Protein AF-A0A537AG19-F1 (afdb_monomer_lite)

pLDDT: mean 73.39, std 15.08, range [39.81, 94.69]

Radius of gyration: 18.63 Å; chains: 1; bounding box: 42×42×36 Å

Sequence (93 aa):
MTAKATPTALGPILPLEIRATARLYLAGKIDQWYAKPDGTGVVFIMNLAGVRVTHRSPLNFDQVLANLRARVGETTLTNIAALGAEPGSIEAF

Structure (mmCIF, N/CA/C/O backbone):
data_AF-A0A537AG19-F1
#
_entry.id   AF-A0A537AG19-F1
#
loop_
_atom_site.group_PDB
_atom_site.id
_atom_site.type_symbol
_atom_site.label_atom_id
_atom_site.label_alt_id
_atom_site.label_comp_id
_atom_site.label_asym_id
_atom_site.label_entity_id
_atom_site.label_seq_id
_atom_site.pdbx_PDB_ins_code
_atom_site.Cartn_x
_atom_site.Cartn_y
_atom_site.Cartn_z
_atom_site.occupancy
_atom_site.B_iso_or_equiv
_atom_site.auth_seq_id
_atom_site.auth_comp_id
_atom_site.auth_asym_id
_atom_site.auth_atom_id
_atom_site.pdbx_PDB_model_num
ATOM 1 N N . MET A 1 1 ? -16.131 12.358 -0.167 1.00 43.19 1 MET A N 1
ATOM 2 C CA . MET A 1 1 ? -15.460 11.223 0.503 1.00 43.19 1 MET A CA 1
ATOM 3 C C . MET A 1 1 ? -16.254 9.965 0.196 1.00 43.19 1 MET A C 1
ATOM 5 O O . MET A 1 1 ? -17.474 10.038 0.253 1.00 43.19 1 MET A O 1
ATOM 9 N N . THR A 1 2 ? -15.609 8.862 -0.186 1.00 46.66 2 THR A N 1
ATOM 10 C CA . THR A 1 2 ? -16.300 7.588 -0.459 1.00 46.66 2 THR A CA 1
ATOM 11 C C . THR A 1 2 ? -16.643 6.899 0.862 1.00 46.66 2 THR A C 1
ATOM 13 O O . THR A 1 2 ? -15.814 6.885 1.772 1.00 46.66 2 THR A O 1
ATOM 16 N N . ALA A 1 3 ? -17.859 6.364 0.990 1.00 67.12 3 ALA A N 1
ATOM 17 C CA . ALA A 1 3 ? -18.295 5.666 2.199 1.00 67.12 3 ALA A CA 1
ATOM 18 C C . ALA A 1 3 ? -17.455 4.399 2.449 1.00 67.12 3 ALA A C 1
ATOM 20 O O . ALA A 1 3 ? -17.091 3.700 1.501 1.00 67.12 3 ALA A O 1
ATOM 21 N N . LYS A 1 4 ? -17.145 4.102 3.721 1.00 66.62 4 LYS A N 1
ATOM 22 C CA . LYS A 1 4 ? -16.431 2.869 4.097 1.00 66.62 4 LYS A CA 1
ATOM 23 C C . LYS A 1 4 ? -17.312 1.649 3.800 1.00 66.62 4 LYS A C 1
ATOM 25 O O . LYS A 1 4 ? -18.519 1.687 4.032 1.00 66.62 4 LYS A O 1
ATOM 30 N N . ALA A 1 5 ? -16.704 0.565 3.322 1.00 69.69 5 ALA A N 1
ATOM 31 C CA . ALA A 1 5 ? -17.401 -0.707 3.148 1.00 69.69 5 ALA A CA 1
ATOM 32 C C . ALA A 1 5 ? -17.811 -1.295 4.511 1.00 69.69 5 ALA A C 1
ATOM 34 O O . ALA A 1 5 ? -17.076 -1.175 5.493 1.00 69.69 5 ALA A O 1
ATOM 35 N N . THR A 1 6 ? -18.981 -1.933 4.576 1.00 73.75 6 THR A N 1
ATOM 36 C CA . THR A 1 6 ? -19.463 -2.593 5.796 1.00 73.75 6 THR A CA 1
ATOM 37 C C . THR A 1 6 ? -18.846 -3.992 5.940 1.00 73.75 6 THR A C 1
ATOM 39 O O . THR A 1 6 ? -18.624 -4.664 4.929 1.00 73.75 6 THR A O 1
ATOM 42 N N . PRO A 1 7 ? -18.605 -4.489 7.169 1.00 71.31 7 PRO A N 1
ATOM 43 C CA . PRO A 1 7 ? -18.021 -5.819 7.389 1.00 71.31 7 PRO A CA 1
ATOM 44 C C . PRO A 1 7 ? -18.777 -6.959 6.684 1.00 71.31 7 PRO A C 1
ATOM 46 O O . PRO A 1 7 ? -18.162 -7.869 6.134 1.00 71.31 7 PRO A O 1
ATOM 49 N N . THR A 1 8 ? -20.109 -6.878 6.624 1.00 76.88 8 THR A N 1
ATOM 50 C CA . THR A 1 8 ? -20.962 -7.868 5.946 1.00 76.88 8 THR A CA 1
ATOM 51 C C . THR A 1 8 ? -20.739 -7.899 4.433 1.00 76.88 8 THR A C 1
ATOM 53 O O . THR A 1 8 ? -20.737 -8.972 3.838 1.00 76.88 8 THR A O 1
ATOM 56 N N . ALA A 1 9 ? -20.507 -6.741 3.805 1.00 77.56 9 ALA A N 1
ATOM 57 C CA . ALA A 1 9 ? -20.206 -6.657 2.374 1.00 77.56 9 ALA A CA 1
ATOM 58 C C . ALA A 1 9 ? -18.780 -7.140 2.046 1.00 77.56 9 ALA A C 1
ATOM 60 O O . ALA A 1 9 ? -18.506 -7.581 0.934 1.00 77.56 9 ALA A O 1
ATOM 61 N N . LEU A 1 10 ? -17.877 -7.066 3.026 1.00 74.94 10 LEU A N 1
ATOM 62 C CA . LEU A 1 10 ? -16.465 -7.412 2.893 1.00 74.94 10 LEU A CA 1
ATOM 63 C C . LEU A 1 10 ? -16.193 -8.924 2.969 1.00 74.94 10 LEU A C 1
ATOM 65 O O . LEU A 1 10 ? -15.296 -9.411 2.281 1.00 74.94 10 LEU A O 1
ATOM 69 N N . GLY A 1 11 ? -16.969 -9.670 3.760 1.00 80.44 11 GLY A N 1
ATOM 70 C CA . GLY A 1 11 ? -16.751 -11.102 4.019 1.00 80.44 11 GLY A CA 1
ATOM 71 C C . GLY A 1 11 ? -16.557 -11.981 2.769 1.00 80.44 11 GLY A C 1
ATOM 72 O O . GLY A 1 11 ? -15.590 -12.741 2.726 1.00 80.44 11 GLY A O 1
ATOM 73 N N . PRO A 1 12 ? -17.406 -11.873 1.729 1.00 85.38 12 PRO A N 1
ATOM 74 C CA . PRO A 1 12 ? -17.253 -12.669 0.508 1.00 85.38 12 PRO A CA 1
ATOM 75 C C . PRO A 1 12 ? -16.063 -12.248 -0.371 1.00 85.38 12 PRO A C 1
ATOM 77 O O . PRO A 1 12 ? -15.511 -13.070 -1.101 1.00 85.38 12 PRO A O 1
ATOM 80 N N . ILE A 1 13 ? -15.674 -10.970 -0.319 1.00 82.75 13 ILE A N 1
ATOM 81 C CA . ILE A 1 13 ? -14.709 -10.355 -1.243 1.00 82.75 13 ILE A CA 1
ATOM 82 C C . ILE A 1 13 ? -13.276 -10.486 -0.714 1.00 82.75 13 ILE A C 1
ATOM 84 O O . ILE A 1 13 ? -12.359 -10.792 -1.480 1.00 82.75 13 ILE A O 1
ATOM 88 N N . LEU A 1 14 ? -13.073 -10.328 0.600 1.00 84.75 14 LEU A N 1
ATOM 89 C CA . LEU A 1 14 ? -11.742 -10.335 1.217 1.00 84.75 14 LEU A CA 1
ATOM 90 C C . LEU A 1 14 ? -10.894 -11.566 0.863 1.00 84.75 14 LEU A C 1
ATOM 92 O O . LEU A 1 14 ? -9.728 -11.388 0.515 1.00 84.75 14 LEU A O 1
ATOM 96 N N . PRO A 1 15 ? -11.420 -12.807 0.891 1.00 88.06 15 PRO A N 1
ATOM 97 C CA . PRO A 1 15 ? -10.624 -13.976 0.536 1.00 88.06 15 PRO A CA 1
ATOM 98 C C . PRO A 1 15 ? -10.110 -13.950 -0.908 1.00 88.06 15 PRO A C 1
ATOM 100 O O . PRO A 1 15 ? -9.070 -14.547 -1.191 1.00 88.06 15 PRO A O 1
ATOM 103 N N . LEU A 1 16 ? -10.833 -13.321 -1.843 1.00 89.94 16 LEU A N 1
ATOM 104 C CA . LEU A 1 16 ? -10.355 -13.131 -3.216 1.00 89.94 16 LEU A CA 1
ATOM 105 C C . LEU A 1 16 ? -9.294 -12.031 -3.285 1.00 89.94 16 LEU A C 1
ATOM 107 O O . LEU A 1 16 ? -8.232 -12.265 -3.860 1.00 89.94 16 LEU A O 1
ATOM 111 N N . GLU A 1 17 ? -9.545 -10.884 -2.655 1.00 88.19 17 GLU A N 1
ATOM 112 C CA . GLU A 1 17 ? -8.615 -9.746 -2.617 1.00 88.19 17 GLU A CA 1
A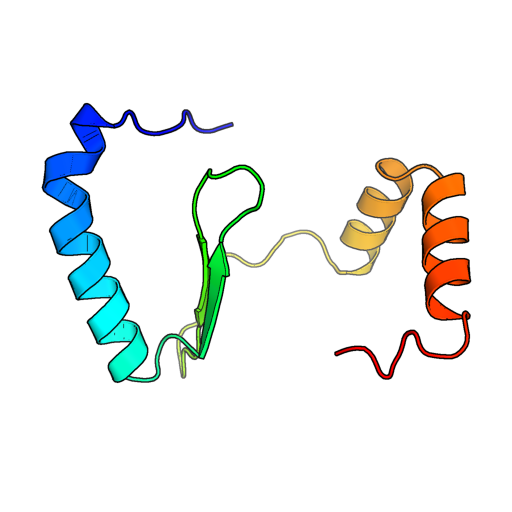TOM 113 C C . GLU A 1 17 ? -7.266 -10.127 -1.993 1.00 88.19 17 GLU A C 1
ATOM 115 O O . GLU A 1 17 ? -6.210 -9.817 -2.546 1.00 88.19 17 GLU A O 1
ATOM 120 N N . ILE A 1 18 ? -7.279 -10.890 -0.894 1.00 89.75 18 ILE A N 1
ATOM 121 C CA . ILE A 1 18 ? -6.061 -11.396 -0.240 1.00 89.75 18 ILE A CA 1
ATOM 122 C C . ILE A 1 18 ? -5.254 -12.258 -1.217 1.00 89.75 18 ILE A C 1
ATOM 124 O O . ILE A 1 18 ? -4.047 -12.068 -1.371 1.00 89.75 18 ILE A O 1
ATOM 128 N N . ARG A 1 19 ? -5.915 -13.189 -1.919 1.00 92.12 19 ARG A N 1
ATOM 129 C CA . ARG A 1 19 ? -5.255 -14.074 -2.893 1.00 92.12 19 ARG A CA 1
ATOM 130 C C . ARG A 1 19 ? -4.698 -13.297 -4.084 1.00 92.12 19 ARG A C 1
ATOM 132 O O . ARG A 1 19 ? -3.594 -13.595 -4.535 1.00 92.12 19 ARG A O 1
ATOM 139 N N . ALA A 1 20 ? -5.439 -12.317 -4.596 1.00 92.44 20 ALA A N 1
ATOM 140 C CA . ALA A 1 20 ? -4.987 -11.462 -5.689 1.00 92.44 20 ALA A CA 1
ATOM 141 C C . ALA A 1 20 ? -3.765 -10.626 -5.276 1.00 92.44 20 ALA A C 1
ATOM 143 O O . ALA A 1 20 ? -2.758 -10.620 -5.983 1.00 92.44 20 ALA A O 1
ATOM 144 N N . THR A 1 21 ? -3.816 -10.012 -4.094 1.00 92.12 21 THR A N 1
ATOM 145 C CA . THR A 1 21 ? -2.711 -9.220 -3.543 1.00 92.12 21 THR A CA 1
ATOM 146 C C . THR A 1 21 ? -1.463 -10.081 -3.336 1.00 92.12 21 THR A C 1
ATOM 148 O O . THR A 1 21 ? -0.378 -9.700 -3.769 1.00 92.12 21 THR A O 1
ATOM 151 N N . ALA A 1 22 ? -1.609 -11.284 -2.768 1.00 93.25 22 ALA A N 1
ATOM 152 C CA . ALA 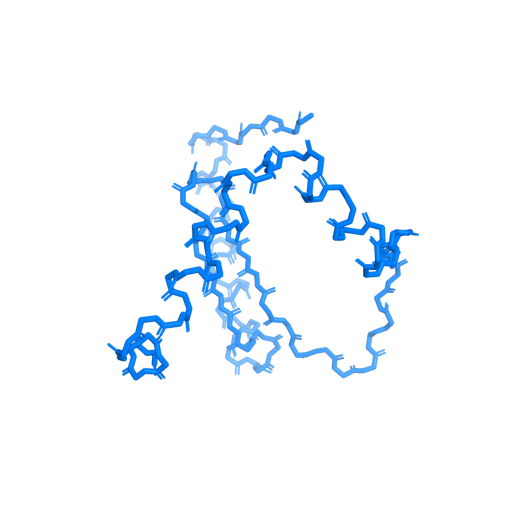A 1 22 ? -0.493 -12.213 -2.584 1.00 93.25 22 ALA A CA 1
ATOM 153 C C . ALA A 1 22 ? 0.170 -12.598 -3.916 1.00 93.25 22 ALA A C 1
ATOM 155 O O . ALA A 1 22 ? 1.394 -12.627 -4.013 1.00 93.25 22 ALA A O 1
ATOM 156 N N . ARG A 1 23 ? -0.619 -12.845 -4.970 1.00 94.69 23 ARG A N 1
ATOM 157 C CA . ARG A 1 23 ? -0.083 -13.137 -6.311 1.00 94.69 23 ARG A CA 1
ATOM 158 C C . ARG A 1 23 ? 0.710 -11.966 -6.880 1.00 94.69 23 ARG A C 1
ATOM 160 O O . ARG A 1 23 ? 1.766 -12.189 -7.458 1.00 94.69 23 ARG A O 1
ATOM 167 N N . LEU A 1 24 ? 0.220 -10.738 -6.719 1.00 93.19 24 LEU A N 1
ATOM 168 C CA . LEU A 1 24 ? 0.919 -9.539 -7.192 1.00 93.19 24 LEU A CA 1
ATOM 169 C C . LEU A 1 24 ? 2.235 -9.307 -6.441 1.00 93.19 24 LEU A C 1
ATOM 171 O O . LEU A 1 24 ? 3.229 -8.938 -7.065 1.00 93.19 24 LEU A O 1
ATOM 175 N N . TYR A 1 25 ? 2.254 -9.568 -5.133 1.00 92.19 25 TYR A N 1
ATOM 176 C CA . TYR A 1 25 ? 3.467 -9.498 -4.320 1.00 92.19 25 TYR A CA 1
ATOM 177 C C . TYR A 1 25 ? 4.496 -10.551 -4.744 1.00 92.19 25 TYR A C 1
ATOM 179 O O . TYR A 1 25 ? 5.621 -10.209 -5.094 1.00 92.19 25 TYR A O 1
ATOM 187 N N . LEU A 1 26 ? 4.091 -11.823 -4.829 1.00 94.56 26 LEU A N 1
ATOM 188 C CA . LEU A 1 26 ? 4.974 -12.916 -5.254 1.00 94.56 26 LEU A CA 1
ATOM 189 C C . LEU A 1 26 ? 5.473 -12.758 -6.700 1.00 94.56 26 LEU A C 1
ATOM 191 O O . LEU A 1 26 ? 6.555 -13.228 -7.033 1.00 94.56 26 LEU A O 1
ATOM 195 N N . ALA A 1 27 ? 4.709 -12.078 -7.558 1.00 92.69 27 ALA A N 1
ATOM 196 C CA . ALA A 1 27 ? 5.119 -11.734 -8.919 1.00 92.69 27 ALA A CA 1
ATOM 197 C C . ALA A 1 27 ? 6.044 -10.499 -8.999 1.00 92.69 27 ALA A C 1
ATOM 199 O O . ALA A 1 27 ? 6.348 -10.043 -10.104 1.00 92.69 27 ALA A O 1
ATOM 200 N N . GLY A 1 28 ? 6.441 -9.914 -7.862 1.00 91.38 28 GLY A N 1
ATOM 201 C CA . GLY A 1 28 ? 7.306 -8.734 -7.791 1.00 91.38 28 GLY A CA 1
ATOM 202 C C . GLY A 1 28 ? 6.661 -7.444 -8.308 1.00 91.38 28 GLY A C 1
ATOM 203 O O . GLY A 1 28 ? 7.365 -6.502 -8.660 1.00 91.38 28 GLY A O 1
ATOM 204 N N . LYS A 1 29 ? 5.324 -7.396 -8.416 1.00 91.19 29 LYS A N 1
ATOM 205 C CA . LYS A 1 29 ? 4.578 -6.208 -8.877 1.00 91.19 29 LYS A CA 1
ATOM 206 C C . LYS A 1 29 ? 4.234 -5.252 -7.741 1.00 91.19 29 LYS A C 1
ATOM 208 O O . LYS A 1 29 ? 4.026 -4.071 -8.006 1.00 91.19 29 LYS A O 1
ATOM 213 N N . ILE A 1 30 ? 4.173 -5.750 -6.509 1.00 93.62 30 ILE A N 1
ATOM 214 C CA . ILE A 1 30 ? 4.094 -4.945 -5.288 1.00 93.62 30 ILE A CA 1
ATOM 215 C C . ILE A 1 30 ? 5.474 -4.990 -4.647 1.00 93.62 30 ILE A C 1
ATOM 217 O O . ILE A 1 30 ? 5.958 -6.074 -4.336 1.00 93.62 30 ILE A O 1
ATOM 221 N N . ASP A 1 31 ? 6.078 -3.825 -4.461 1.00 90.50 31 ASP A N 1
ATOM 222 C CA . ASP A 1 31 ? 7.372 -3.678 -3.797 1.00 90.50 31 ASP A CA 1
ATOM 223 C C . ASP A 1 31 ? 7.180 -3.503 -2.283 1.00 90.50 31 ASP A C 1
ATOM 225 O O . ASP A 1 31 ? 7.817 -4.167 -1.470 1.00 90.50 31 ASP A O 1
ATOM 229 N N . GLN A 1 32 ? 6.216 -2.661 -1.891 1.00 92.31 32 GLN A N 1
ATOM 230 C CA . GLN A 1 32 ? 5.912 -2.370 -0.487 1.00 92.31 32 GLN A CA 1
ATOM 231 C C . GLN A 1 32 ? 4.411 -2.172 -0.262 1.00 92.31 32 GLN A C 1
ATOM 233 O O . GLN A 1 32 ? 3.658 -1.842 -1.185 1.00 92.31 32 GLN A O 1
ATOM 238 N N . TRP A 1 33 ? 3.970 -2.323 0.988 1.00 91.62 33 TRP A N 1
ATOM 239 C CA . TRP A 1 33 ? 2.607 -2.002 1.405 1.00 91.62 33 TRP A CA 1
ATOM 240 C C . TRP A 1 33 ? 2.554 -1.392 2.811 1.00 91.62 33 TRP A C 1
ATOM 242 O O . TRP A 1 33 ? 3.417 -1.653 3.645 1.00 91.62 33 TRP A O 1
ATOM 252 N N . TYR A 1 34 ? 1.539 -0.575 3.090 1.00 90.38 34 TYR A N 1
ATOM 253 C CA . TYR A 1 34 ? 1.352 0.048 4.403 1.00 90.38 34 TYR A CA 1
ATOM 254 C C . TYR A 1 34 ? -0.131 0.159 4.745 1.00 90.38 34 TYR A C 1
ATOM 256 O O . TYR A 1 34 ? -0.923 0.674 3.952 1.00 90.38 34 TYR A O 1
ATOM 264 N N . ALA A 1 35 ? -0.519 -0.307 5.931 1.00 85.38 35 ALA A N 1
ATOM 265 C CA . ALA A 1 35 ? -1.872 -0.105 6.435 1.00 85.38 35 ALA A CA 1
ATOM 266 C C . ALA A 1 35 ? -2.087 1.372 6.787 1.00 85.38 35 ALA A C 1
ATOM 268 O O . ALA A 1 35 ? -1.225 2.016 7.387 1.00 85.38 35 ALA A O 1
ATOM 269 N N . LYS A 1 36 ? -3.250 1.919 6.430 1.00 84.94 36 LYS A N 1
ATOM 270 C CA . LYS A 1 36 ? -3.607 3.282 6.821 1.00 84.94 36 LYS A CA 1
ATOM 271 C C . LYS A 1 36 ? -3.938 3.322 8.318 1.00 84.94 36 LYS A C 1
ATOM 273 O O . LYS A 1 36 ? -4.727 2.486 8.765 1.00 84.94 36 LYS A O 1
ATOM 278 N N . PRO A 1 37 ? -3.438 4.315 9.078 1.00 81.38 37 PRO A N 1
ATOM 279 C CA . PRO A 1 37 ? -3.730 4.436 10.510 1.00 81.38 37 PRO A CA 1
ATOM 280 C C . PRO A 1 37 ? -5.225 4.556 10.845 1.00 81.38 37 PRO A C 1
ATOM 282 O O . PRO A 1 37 ? -5.652 4.173 11.926 1.00 81.38 37 PRO A O 1
ATOM 285 N N . ASP A 1 38 ? -6.040 5.060 9.914 1.00 80.31 38 ASP A N 1
ATOM 286 C CA . ASP A 1 38 ? -7.490 5.236 10.079 1.00 80.31 38 ASP A CA 1
ATOM 287 C C . ASP A 1 38 ? -8.323 3.970 9.767 1.00 80.31 38 ASP A C 1
ATOM 289 O O . ASP A 1 38 ? -9.563 4.018 9.722 1.00 80.31 38 ASP A O 1
ATOM 293 N N . GLY A 1 39 ? -7.643 2.851 9.486 1.00 78.31 39 GLY A N 1
ATOM 294 C CA . GLY A 1 39 ? -8.245 1.563 9.152 1.00 78.31 39 GLY A CA 1
ATOM 295 C C . GLY A 1 39 ? -9.049 1.561 7.850 1.00 78.31 39 GLY A C 1
ATOM 296 O O . GLY A 1 39 ? -9.842 0.651 7.629 1.00 78.31 39 GLY A O 1
ATOM 297 N N . THR A 1 40 ? -8.910 2.576 6.989 1.00 78.69 40 THR A N 1
ATOM 298 C CA . THR A 1 40 ? -9.696 2.669 5.743 1.00 78.69 40 THR A CA 1
ATOM 299 C C . THR A 1 40 ? -9.154 1.827 4.598 1.00 78.69 40 THR A C 1
ATOM 301 O O . THR A 1 40 ? -9.807 1.726 3.561 1.00 78.69 40 THR A O 1
ATOM 304 N N . GLY A 1 41 ? -7.972 1.233 4.757 1.00 82.25 41 GLY A N 1
ATOM 305 C CA . GLY A 1 41 ? -7.378 0.359 3.756 1.00 82.25 41 GLY A CA 1
ATOM 306 C C . GLY A 1 41 ? -5.857 0.344 3.816 1.00 82.25 41 GLY A C 1
ATOM 307 O O . GLY A 1 41 ? -5.254 0.582 4.860 1.00 82.25 41 GLY A O 1
ATOM 308 N N . VAL A 1 42 ? -5.249 0.075 2.667 1.00 86.06 42 VAL A N 1
ATOM 309 C CA . VAL A 1 42 ? -3.809 -0.121 2.482 1.00 86.06 42 VAL A CA 1
ATOM 310 C C . VAL A 1 42 ? -3.311 0.770 1.343 1.00 86.06 42 VAL A C 1
ATOM 312 O O . VAL A 1 42 ? -4.067 1.116 0.432 1.00 86.06 42 VAL A O 1
ATOM 315 N N . VAL A 1 43 ? -2.052 1.185 1.417 1.00 89.44 43 VAL A N 1
ATOM 316 C CA . VAL A 1 43 ? -1.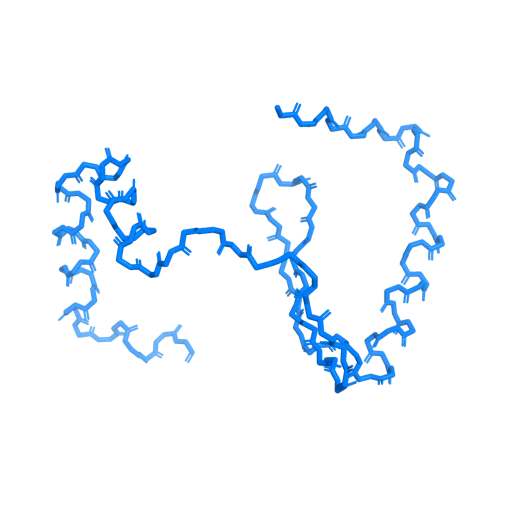320 1.855 0.339 1.00 89.44 43 VAL A CA 1
ATOM 317 C C . VAL A 1 43 ? -0.308 0.863 -0.220 1.00 89.44 43 VAL A C 1
ATOM 319 O O . VAL A 1 43 ? 0.448 0.278 0.550 1.00 89.44 43 VAL A O 1
ATOM 322 N N . PHE A 1 44 ? -0.291 0.680 -1.541 1.00 92.06 44 PHE A N 1
ATOM 323 C CA . PHE A 1 44 ? 0.674 -0.176 -2.233 1.00 92.06 44 PHE A CA 1
ATOM 324 C C . PHE A 1 44 ? 1.689 0.673 -2.998 1.00 92.06 44 PHE A C 1
ATOM 326 O O . PHE A 1 44 ? 1.307 1.610 -3.703 1.00 92.06 44 PHE A O 1
ATOM 333 N N . ILE A 1 45 ? 2.963 0.304 -2.906 1.00 90.56 45 ILE A N 1
ATOM 334 C CA . ILE A 1 45 ? 4.025 0.784 -3.790 1.00 90.56 45 ILE A CA 1
ATOM 335 C C . ILE A 1 45 ? 4.238 -0.287 -4.856 1.00 90.56 45 ILE A C 1
ATOM 337 O O . ILE A 1 45 ? 4.544 -1.438 -4.543 1.00 90.56 45 ILE A O 1
ATOM 341 N N . MET A 1 46 ? 4.012 0.079 -6.117 1.00 89.44 46 MET A N 1
ATOM 342 C CA . MET A 1 46 ? 3.941 -0.864 -7.233 1.00 89.44 46 MET A CA 1
ATOM 343 C C . MET A 1 46 ? 5.172 -0.747 -8.135 1.00 89.44 46 MET A C 1
ATOM 345 O O . MET A 1 46 ? 5.519 0.351 -8.568 1.00 89.44 46 MET A O 1
ATOM 349 N N . ASN A 1 47 ? 5.756 -1.882 -8.513 1.00 87.25 47 ASN A N 1
ATOM 350 C CA . ASN A 1 47 ? 6.783 -1.965 -9.547 1.00 87.25 47 ASN A CA 1
ATOM 351 C C . ASN A 1 47 ? 6.138 -2.324 -10.897 1.00 87.25 47 ASN A C 1
ATOM 353 O O . ASN A 1 47 ? 5.953 -3.494 -11.252 1.00 87.25 47 ASN A O 1
ATOM 357 N N . LEU A 1 48 ? 5.746 -1.295 -11.650 1.00 77.25 48 LEU A N 1
ATOM 358 C CA . LEU A 1 48 ? 5.089 -1.447 -12.946 1.00 77.25 48 LEU A CA 1
ATOM 359 C C . LEU A 1 48 ? 6.016 -0.994 -14.077 1.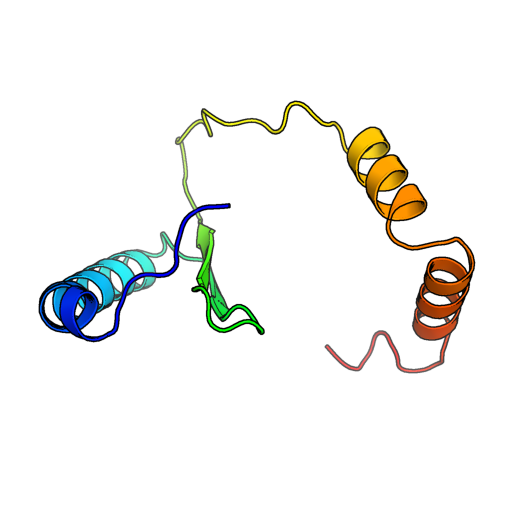00 77.25 48 LEU A C 1
ATOM 361 O O . LEU A 1 48 ? 6.018 0.168 -14.476 1.00 77.25 48 LEU A O 1
ATOM 365 N N . ALA A 1 49 ? 6.774 -1.929 -14.644 1.00 71.06 49 ALA A N 1
ATOM 366 C CA . ALA A 1 49 ? 7.491 -1.682 -15.891 1.00 71.06 49 ALA A CA 1
ATOM 367 C C . ALA A 1 49 ? 6.494 -1.482 -17.052 1.00 71.06 49 ALA A C 1
ATOM 369 O O . ALA A 1 49 ? 5.616 -2.316 -17.272 1.00 71.06 49 ALA A O 1
ATOM 370 N N . GLY A 1 50 ? 6.628 -0.377 -17.794 1.00 64.19 50 GLY A N 1
ATOM 371 C CA . GLY A 1 50 ? 5.867 -0.120 -19.026 1.00 64.19 50 GLY A CA 1
ATOM 372 C C . GLY A 1 50 ? 4.409 0.326 -18.848 1.00 64.19 50 GLY A C 1
ATOM 373 O O . GLY A 1 50 ? 3.730 0.561 -19.845 1.00 64.19 50 GLY A O 1
ATOM 374 N N . VAL A 1 51 ? 3.915 0.490 -17.615 1.00 58.66 51 VAL A N 1
ATOM 375 C CA . VAL A 1 51 ? 2.569 1.031 -17.366 1.00 58.66 51 VAL A CA 1
ATOM 376 C C . VAL A 1 51 ? 2.659 2.545 -17.212 1.00 58.66 51 VAL A C 1
ATOM 378 O O . VAL A 1 51 ? 3.218 3.063 -16.247 1.00 58.66 51 VAL A O 1
ATOM 381 N N . ARG A 1 52 ? 2.086 3.278 -18.167 1.00 52.69 52 ARG A N 1
ATOM 382 C CA . ARG A 1 52 ? 1.920 4.728 -18.052 1.00 52.69 52 ARG A CA 1
ATOM 383 C C . ARG A 1 52 ? 0.827 4.994 -17.016 1.00 52.69 52 ARG A C 1
ATOM 385 O O . ARG A 1 52 ? -0.318 4.602 -17.217 1.00 52.69 52 ARG A O 1
ATOM 392 N N . VAL A 1 53 ? 1.167 5.649 -15.908 1.00 54.81 53 VAL A N 1
ATOM 393 C CA . VAL A 1 53 ? 0.170 6.089 -14.923 1.00 54.81 53 VAL A CA 1
ATOM 394 C C . VAL A 1 53 ? -0.730 7.134 -15.591 1.00 54.81 53 VAL A C 1
ATOM 396 O O . VAL A 1 53 ? -0.298 8.253 -15.862 1.00 54.81 53 VAL A O 1
ATOM 399 N N . THR A 1 54 ? -1.976 6.765 -15.894 1.00 55.50 54 THR A N 1
ATOM 400 C CA . THR A 1 54 ? -2.942 7.641 -16.583 1.00 55.50 54 THR A CA 1
ATOM 401 C C . THR A 1 54 ? -3.408 8.797 -15.695 1.00 55.50 54 THR A C 1
ATOM 403 O O . THR A 1 54 ? -3.776 9.855 -16.200 1.00 55.50 54 THR A O 1
ATOM 406 N N . HIS A 1 55 ? -3.351 8.634 -14.368 1.00 57.16 55 HIS A N 1
ATOM 407 C CA . HIS A 1 55 ? -3.681 9.691 -13.415 1.00 57.16 55 HIS A CA 1
ATOM 408 C C . HIS A 1 55 ? -2.413 10.357 -12.871 1.00 57.16 55 HIS A C 1
ATOM 410 O O . HIS A 1 55 ? -1.852 9.950 -11.855 1.00 57.16 55 HIS A O 1
ATOM 416 N N . ARG A 1 56 ? -1.950 11.397 -13.567 1.00 58.94 56 ARG A N 1
ATOM 417 C CA . ARG A 1 56 ? -0.952 12.328 -13.036 1.00 58.94 56 ARG A CA 1
ATOM 418 C C . ARG A 1 56 ? -1.677 13.329 -12.143 1.00 58.94 56 ARG A C 1
ATOM 420 O O . ARG A 1 56 ? -2.651 13.930 -12.592 1.00 58.94 56 ARG A O 1
ATOM 427 N N . SER A 1 57 ? -1.201 13.527 -10.912 1.00 68.62 57 SER A N 1
ATOM 428 C CA . SER A 1 57 ? -1.660 14.650 -10.088 1.00 68.62 57 SER A CA 1
ATOM 429 C C . SER A 1 57 ? -1.582 15.941 -10.920 1.00 68.62 57 SER A C 1
ATOM 431 O O . SER A 1 57 ? -0.519 16.210 -11.488 1.00 68.62 57 SER A O 1
ATOM 433 N N . PRO A 1 58 ? -2.662 16.740 -11.013 1.00 73.31 58 PRO A N 1
ATOM 434 C CA . PRO A 1 58 ? -2.597 18.049 -11.658 1.00 73.31 58 PRO A CA 1
ATOM 435 C C . PRO A 1 58 ? -1.748 19.029 -10.839 1.00 73.31 58 PRO A C 1
ATOM 437 O O . PRO A 1 58 ? -1.317 20.051 -11.364 1.00 73.31 58 PRO A O 1
ATOM 440 N N . LEU A 1 59 ? -1.510 18.714 -9.561 1.00 74.38 59 LEU A N 1
ATOM 441 C CA . LEU A 1 59 ? -0.658 19.492 -8.679 1.00 74.38 59 LEU A CA 1
ATOM 442 C C . LEU A 1 59 ? 0.797 19.071 -8.863 1.00 74.38 59 LEU A C 1
ATOM 444 O O . LEU A 1 59 ? 1.127 17.889 -8.711 1.00 74.38 59 LEU A O 1
ATOM 448 N N . ASN A 1 60 ? 1.654 20.046 -9.150 1.00 82.00 60 ASN A N 1
ATOM 449 C CA . ASN A 1 60 ? 3.098 19.888 -9.050 1.00 82.00 60 ASN A CA 1
ATOM 450 C C . ASN A 1 60 ? 3.550 19.899 -7.576 1.00 82.00 60 ASN A C 1
ATOM 452 O O . ASN A 1 60 ? 2.762 20.170 -6.665 1.00 82.00 60 ASN A O 1
ATOM 456 N N . PHE A 1 61 ? 4.824 19.578 -7.341 1.00 75.19 61 PHE A N 1
ATOM 457 C CA . PHE A 1 61 ? 5.376 19.483 -5.989 1.00 75.19 61 PHE A CA 1
ATOM 458 C C . PHE A 1 61 ? 5.211 20.788 -5.199 1.00 75.19 61 PHE A C 1
ATOM 460 O O . PHE A 1 61 ? 4.774 20.751 -4.051 1.00 75.19 61 PHE A O 1
ATOM 467 N N . ASP A 1 62 ? 5.447 21.938 -5.830 1.00 81.94 62 ASP A N 1
ATOM 468 C CA . ASP A 1 62 ? 5.329 23.245 -5.179 1.00 81.94 62 ASP A CA 1
ATOM 469 C C . ASP A 1 62 ? 3.895 23.533 -4.720 1.00 81.94 62 ASP A C 1
ATOM 471 O O . ASP A 1 62 ? 3.673 24.036 -3.619 1.00 81.94 62 ASP A O 1
ATOM 475 N N . GLN A 1 63 ? 2.903 23.151 -5.526 1.00 80.56 63 GLN A N 1
ATOM 476 C CA . GLN A 1 63 ? 1.486 23.290 -5.195 1.00 80.56 63 GLN A CA 1
ATOM 477 C C . GLN A 1 63 ? 1.060 22.339 -4.074 1.00 80.56 63 GLN A C 1
ATOM 479 O O . GLN A 1 63 ? 0.276 22.720 -3.204 1.00 80.56 63 GLN A O 1
ATOM 484 N N . VAL A 1 64 ? 1.582 21.110 -4.059 1.00 76.69 64 VAL A N 1
ATOM 485 C CA . VAL A 1 64 ? 1.376 20.186 -2.934 1.00 76.69 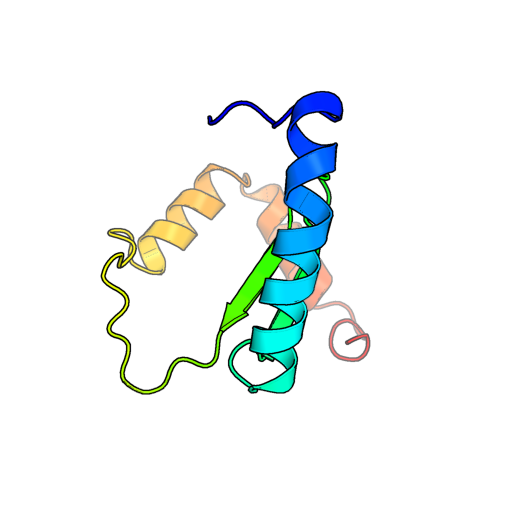64 VAL A CA 1
ATOM 486 C C . VAL A 1 64 ? 1.964 20.784 -1.658 1.00 76.69 64 VAL A C 1
ATOM 488 O O . VAL A 1 64 ? 1.290 20.807 -0.630 1.00 76.69 64 VAL A O 1
ATOM 491 N N . LEU A 1 65 ? 3.175 21.335 -1.732 1.00 74.12 65 LEU A N 1
ATOM 492 C CA . LEU A 1 65 ? 3.863 21.922 -0.588 1.00 74.12 65 LEU A CA 1
ATOM 493 C C . LEU A 1 65 ? 3.147 23.176 -0.066 1.00 74.12 65 LEU A C 1
ATOM 495 O O . LEU A 1 65 ? 3.015 23.349 1.143 1.00 74.12 65 LEU A O 1
ATOM 499 N N . ALA A 1 66 ? 2.622 24.019 -0.957 1.00 78.19 66 ALA A N 1
ATOM 500 C CA . ALA A 1 66 ? 1.799 25.171 -0.597 1.00 78.19 66 ALA A CA 1
ATOM 501 C C . ALA A 1 66 ? 0.490 24.752 0.094 1.00 78.19 66 ALA A C 1
ATOM 503 O O . ALA A 1 66 ? 0.127 25.312 1.127 1.00 78.19 66 ALA A O 1
ATOM 504 N N . ASN A 1 67 ? -0.185 23.718 -0.415 1.00 75.94 67 ASN A N 1
ATOM 505 C CA . ASN A 1 67 ? -1.405 23.189 0.198 1.00 75.94 67 ASN A CA 1
ATOM 506 C C . ASN A 1 67 ? -1.141 22.544 1.561 1.00 75.94 67 ASN A C 1
ATOM 508 O O . ASN A 1 67 ? -1.972 22.652 2.461 1.00 75.94 67 ASN A O 1
ATOM 512 N N . LEU A 1 68 ? 0.006 21.879 1.724 1.00 70.69 68 LEU A N 1
ATOM 513 C CA . LEU A 1 68 ? 0.436 21.354 3.015 1.00 70.69 68 LEU A CA 1
ATOM 514 C C . LEU A 1 68 ? 0.699 22.494 3.996 1.00 70.69 68 LEU A C 1
ATOM 516 O O . LEU A 1 68 ? 0.123 22.470 5.073 1.00 70.69 68 LEU A O 1
ATOM 520 N N . ARG A 1 69 ? 1.454 23.527 3.604 1.00 70.81 69 ARG A N 1
ATOM 521 C CA . ARG A 1 69 ? 1.692 24.736 4.418 1.00 70.81 69 ARG A CA 1
ATOM 522 C C . ARG A 1 69 ? 0.400 25.441 4.837 1.00 70.81 69 ARG A C 1
ATOM 524 O O . ARG A 1 69 ? 0.299 25.921 5.955 1.00 70.81 69 ARG A O 1
ATOM 531 N N . ALA A 1 70 ? -0.599 25.480 3.960 1.00 73.19 70 ALA A N 1
ATOM 532 C CA . ALA A 1 70 ? -1.893 26.084 4.270 1.00 73.19 70 ALA A CA 1
ATOM 533 C C . ALA A 1 70 ? -2.744 25.238 5.237 1.00 73.19 70 ALA A C 1
ATOM 535 O O . ALA A 1 70 ? -3.546 25.782 5.992 1.00 73.19 70 ALA A O 1
ATOM 536 N N . ARG A 1 71 ? -2.604 23.905 5.203 1.00 61.72 71 ARG A N 1
ATOM 537 C CA . ARG A 1 71 ? -3.367 22.963 6.048 1.00 61.72 71 ARG A CA 1
ATOM 538 C C . ARG A 1 71 ? -2.694 22.674 7.386 1.00 61.72 71 ARG A C 1
ATOM 540 O O . ARG A 1 71 ? -3.369 22.407 8.373 1.00 61.72 71 ARG A O 1
ATOM 547 N N . VAL A 1 72 ? -1.371 22.689 7.388 1.00 64.75 72 VAL A N 1
ATOM 548 C CA . VAL A 1 72 ? -0.483 22.447 8.515 1.00 64.75 72 VAL A CA 1
ATOM 549 C C . VAL A 1 72 ? 0.053 23.826 8.872 1.00 64.75 72 VAL A C 1
ATOM 551 O O . VAL A 1 72 ? 1.050 24.250 8.300 1.00 64.75 72 VAL A O 1
ATOM 554 N N . GLY A 1 73 ? -0.677 24.578 9.703 1.00 59.75 73 GLY A N 1
ATOM 555 C CA . GLY A 1 73 ? -0.311 25.958 10.049 1.00 59.75 73 GLY A CA 1
ATOM 556 C C . GLY A 1 73 ? 1.167 26.090 10.450 1.00 59.75 73 GLY A C 1
ATOM 557 O O . GLY A 1 73 ? 1.774 25.122 10.911 1.00 59.75 73 GLY A O 1
ATOM 558 N N . GLU A 1 74 ? 1.749 27.281 10.264 1.00 57.59 74 GLU A N 1
ATOM 559 C CA . GLU A 1 74 ? 3.205 27.535 10.325 1.00 57.59 74 GLU A CA 1
ATOM 560 C C . GLU A 1 74 ? 3.920 26.894 11.530 1.00 57.59 74 GLU A C 1
ATOM 562 O O . GLU A 1 74 ? 5.021 26.365 11.383 1.00 57.59 74 GLU A O 1
ATOM 567 N N . THR A 1 75 ? 3.266 26.828 12.692 1.00 53.50 75 THR A N 1
ATOM 568 C CA . THR A 1 75 ? 3.802 26.238 13.928 1.00 53.50 75 THR A CA 1
ATOM 569 C C . THR A 1 75 ? 4.172 24.752 13.804 1.00 53.50 75 THR A C 1
ATOM 571 O O . THR A 1 75 ? 5.121 24.298 14.438 1.00 53.50 75 THR A O 1
ATOM 574 N N . THR A 1 76 ? 3.478 23.963 12.980 1.00 55.88 76 THR A N 1
ATOM 575 C CA . THR A 1 76 ? 3.757 22.521 12.848 1.00 55.88 76 THR A CA 1
ATOM 576 C C . THR A 1 76 ? 4.953 22.238 11.933 1.00 55.88 76 THR A C 1
ATOM 578 O O . THR A 1 76 ? 5.668 21.265 12.158 1.00 55.88 76 THR A O 1
ATOM 581 N N . LEU A 1 77 ? 5.235 23.097 10.947 1.00 51.78 77 LEU A N 1
ATOM 582 C CA . LEU A 1 77 ? 6.416 22.947 10.087 1.00 51.78 77 LEU A CA 1
ATOM 583 C C . LEU A 1 77 ? 7.705 23.307 10.825 1.00 51.78 77 LEU A C 1
ATOM 585 O O . LEU A 1 77 ? 8.708 22.620 10.651 1.00 51.78 77 LEU A O 1
ATOM 589 N N . THR A 1 78 ? 7.662 24.317 11.699 1.00 56.25 78 THR A N 1
ATOM 590 C CA . THR A 1 78 ? 8.773 24.630 12.608 1.00 56.25 78 THR A CA 1
ATOM 591 C C . THR A 1 78 ? 9.053 23.461 13.552 1.00 56.25 78 THR A C 1
ATOM 593 O O . THR A 1 78 ? 10.210 23.112 13.754 1.00 56.25 78 THR A O 1
ATOM 596 N N . ASN A 1 79 ? 8.010 22.788 14.050 1.00 56.41 79 ASN A N 1
ATOM 597 C CA . ASN A 1 79 ? 8.164 21.622 14.923 1.00 56.41 79 ASN A CA 1
ATOM 598 C C . ASN A 1 79 ? 8.706 20.387 14.184 1.00 56.41 79 ASN A C 1
ATOM 600 O O . ASN A 1 79 ? 9.544 19.684 14.732 1.00 56.41 79 ASN A O 1
ATOM 604 N N . ILE A 1 80 ? 8.287 20.125 12.939 1.00 55.97 80 ILE A N 1
ATOM 605 C CA . ILE A 1 80 ? 8.838 19.021 12.126 1.00 55.97 80 ILE A CA 1
ATOM 606 C C . ILE A 1 80 ? 10.298 19.302 11.740 1.00 55.97 80 ILE A C 1
ATOM 608 O O . ILE A 1 80 ? 11.130 18.401 11.799 1.00 55.97 80 ILE A O 1
ATOM 612 N N . ALA A 1 81 ? 10.623 20.548 11.381 1.00 60.47 81 ALA A N 1
ATOM 613 C CA . ALA A 1 81 ? 11.995 20.957 11.094 1.00 60.47 81 ALA A CA 1
ATOM 614 C C . ALA A 1 81 ? 12.895 20.863 12.338 1.00 60.47 81 ALA A C 1
ATOM 616 O O . ALA A 1 81 ? 14.033 20.419 12.223 1.00 60.47 81 ALA A O 1
ATOM 617 N N . ALA A 1 82 ? 12.375 21.216 13.519 1.00 57.81 82 ALA A N 1
ATOM 618 C CA . ALA A 1 82 ? 13.071 21.031 14.789 1.00 57.81 82 ALA A CA 1
ATOM 619 C C . ALA A 1 82 ? 13.284 19.541 15.105 1.00 57.81 82 ALA A C 1
ATOM 621 O O . ALA A 1 82 ? 14.406 19.141 15.383 1.00 57.81 82 ALA A O 1
ATOM 622 N N . LEU A 1 83 ? 12.255 18.697 14.949 1.00 55.78 83 LEU A N 1
ATOM 623 C CA . LEU A 1 83 ? 12.346 17.245 15.165 1.00 55.78 83 LEU A CA 1
ATOM 624 C C . LEU A 1 83 ? 13.330 16.545 14.208 1.00 55.78 83 LEU A C 1
ATOM 626 O O . LEU A 1 83 ? 13.934 15.546 14.585 1.00 55.78 83 LEU A O 1
ATOM 630 N N . GLY A 1 84 ? 13.514 17.061 12.987 1.00 56.97 84 GLY A N 1
ATOM 631 C CA . GLY A 1 84 ? 14.519 16.566 12.036 1.00 56.97 84 GLY A CA 1
ATOM 632 C C . GLY A 1 84 ? 15.949 17.057 12.300 1.00 56.97 84 GLY A C 1
ATOM 633 O O . GLY A 1 84 ? 16.890 16.507 11.737 1.00 56.97 84 GLY A O 1
ATOM 634 N N . ALA A 1 85 ? 16.123 18.081 13.140 1.00 62.84 85 ALA A N 1
ATOM 635 C CA . ALA A 1 85 ? 17.426 18.600 13.559 1.00 62.84 85 ALA A CA 1
ATOM 636 C C . ALA A 1 85 ? 17.907 18.001 14.896 1.00 62.84 85 ALA A C 1
ATOM 638 O O . ALA A 1 85 ? 19.055 18.222 15.284 1.00 62.84 85 ALA A O 1
ATOM 639 N N . GLU A 1 86 ? 17.057 17.229 15.583 1.00 61.25 86 GLU A N 1
ATOM 640 C CA . GLU A 1 86 ? 17.425 16.514 16.805 1.00 61.25 86 GLU A CA 1
ATOM 641 C C . GLU A 1 86 ? 18.463 15.410 16.504 1.00 61.25 86 GLU A C 1
ATOM 643 O O . GLU A 1 86 ? 18.265 14.609 15.573 1.00 61.25 86 GLU A O 1
ATOM 648 N N . PRO A 1 87 ? 19.562 15.326 17.282 1.00 50.59 87 PRO A N 1
ATOM 649 C CA . PRO A 1 87 ? 20.554 14.266 17.139 1.00 50.59 87 PRO A CA 1
ATOM 650 C C . PRO A 1 87 ? 19.901 12.886 17.324 1.00 50.59 87 PRO A C 1
ATOM 652 O O . PRO A 1 87 ? 19.319 12.607 18.369 1.00 50.59 87 PRO A O 1
ATOM 655 N N . GLY A 1 88 ? 20.002 12.022 16.309 1.00 56.44 88 GLY A N 1
ATOM 656 C CA . GLY A 1 88 ? 19.445 10.658 16.317 1.00 56.44 88 GLY A CA 1
ATOM 657 C C . GLY A 1 88 ? 18.182 10.452 15.470 1.00 56.44 88 GLY A C 1
ATOM 658 O O . GLY A 1 88 ? 17.754 9.314 15.295 1.00 56.44 88 GLY A O 1
ATOM 659 N N . SER A 1 89 ? 17.606 11.505 14.878 1.00 55.12 89 SER A N 1
ATOM 660 C CA . SER A 1 89 ? 16.411 11.388 14.017 1.00 55.12 89 SER A CA 1
ATOM 661 C C . SER A 1 89 ? 16.651 10.630 12.698 1.00 55.12 89 SER A C 1
ATOM 663 O O . SER A 1 89 ? 15.723 10.033 12.155 1.00 55.12 89 SER A O 1
ATOM 665 N N . ILE A 1 90 ? 17.892 10.607 12.201 1.0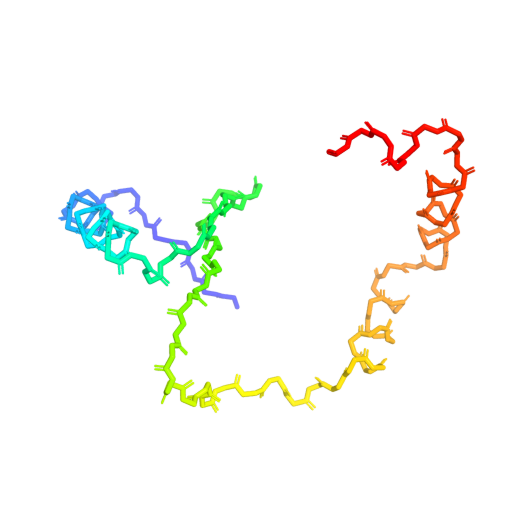0 52.09 90 ILE A N 1
ATOM 666 C CA . ILE A 1 90 ? 18.304 9.890 10.979 1.00 52.09 90 ILE A CA 1
ATOM 667 C C . ILE A 1 90 ? 18.752 8.440 11.223 1.00 52.09 90 ILE A C 1
ATOM 669 O O . ILE A 1 90 ? 18.934 7.707 10.258 1.00 52.09 90 ILE A O 1
ATOM 673 N N . GLU A 1 91 ? 18.920 8.019 12.481 1.00 46.09 91 GLU A N 1
ATOM 674 C CA . GLU A 1 91 ? 19.371 6.659 12.834 1.00 46.09 91 GLU A CA 1
ATOM 675 C C . GLU A 1 91 ? 18.228 5.741 13.304 1.00 46.09 91 GLU A C 1
ATOM 677 O O . GLU A 1 91 ? 18.449 4.572 13.605 1.00 46.09 91 GLU A O 1
ATOM 682 N N . ALA A 1 92 ? 16.996 6.257 13.363 1.00 49.50 92 ALA A N 1
ATOM 683 C CA . ALA A 1 92 ? 15.817 5.528 13.833 1.00 49.50 92 ALA A CA 1
ATOM 684 C C . ALA A 1 92 ? 14.965 4.902 12.706 1.00 49.50 92 ALA A C 1
ATOM 686 O O . ALA A 1 92 ? 13.814 4.533 12.953 1.00 49.50 92 ALA A O 1
ATOM 687 N N . PHE A 1 93 ? 15.510 4.779 11.491 1.00 39.81 93 PHE A N 1
ATOM 688 C CA . PHE A 1 93 ? 14.844 4.147 10.346 1.00 39.81 93 PHE A CA 1
ATOM 689 C C . PHE A 1 93 ? 15.662 2.989 9.778 1.00 39.81 93 PHE A C 1
ATOM 691 O O . PHE A 1 93 ? 16.862 3.199 9.499 1.00 39.81 93 PHE A O 1
#

Foldseek 3Di:
DDDADDPVRCVVPVVVVVVVVVVCVVVQQFPDKDQDPVNRGMDTDGDDDPDDPPDDDPDDPVRVVVVCCVVCDPVVVVVVVVCCVDPCSVVPD

Secondary structure (DSSP, 8-state):
-PPPPPHHHHTTTHHHHHHHHHHHHHTT-EEEEEE-TTSS-EEEEE--TT---S---SS-HHHHHHHHHHHS-HHHHHHHHHHHHSTTTTS--